Protein AF-A0A954XB49-F1 (afdb_monomer_lite)

Sequence (110 aa):
LSGYIDTLGINKSDDRKDDGYLLRRAVLLRSLLERNDLVGINKACLLDEGLVRLLLTLSSLKHGARSLEQLLKMCVASEGQLRLPAIAQLEIHLNRKEAELLCSNVGRLL

Radius of gyration: 14.39 Å; chains: 1; bounding box: 38×37×36 Å

pLDDT: mean 83.96, std 13.92, range [39.12, 95.81]

Foldseek 3Di:
DPDPPPDDFLAQDPPPPRPCSLVVQVVLVLVLCVVLVQADPVRDGVEDPVLVVLLSPANDWPVTSVLSNVQCVQQADSRRDGDHDDLVVNVVTHPSVSSVVSVVVVVVVD

Structure (mmCIF, N/CA/C/O backbone):
data_AF-A0A954XB49-F1
#
_entry.id   AF-A0A954XB49-F1
#
loop_
_atom_site.group_PDB
_atom_site.id
_atom_site.type_symbol
_atom_site.label_atom_id
_atom_site.label_alt_id
_atom_site.label_comp_id
_atom_site.label_asym_id
_atom_site.label_entity_id
_atom_site.label_seq_id
_atom_site.pdbx_PDB_ins_code
_atom_site.Cartn_x
_atom_site.Cartn_y
_atom_site.Cartn_z
_atom_site.occupancy
_atom_site.B_iso_or_equiv
_atom_site.auth_seq_id
_atom_site.auth_comp_id
_atom_site.auth_asym_id
_atom_site.auth_atom_id
_atom_site.pdbx_PDB_model_num
ATOM 1 N N . LEU A 1 1 ? 23.128 -20.558 4.730 1.00 39.12 1 LEU A N 1
ATOM 2 C CA . LEU A 1 1 ? 22.854 -20.483 3.280 1.00 39.12 1 LEU A CA 1
ATOM 3 C C . LEU A 1 1 ? 22.736 -19.003 2.911 1.00 39.12 1 LEU A C 1
ATOM 5 O O . LEU A 1 1 ? 21.725 -18.396 3.235 1.00 39.12 1 LEU A O 1
ATOM 9 N N . SER A 1 2 ? 23.777 -18.381 2.352 1.00 43.25 2 SER A N 1
ATOM 10 C CA . SER A 1 2 ? 23.681 -17.011 1.826 1.00 43.25 2 SER A CA 1
ATOM 11 C C . SER A 1 2 ? 22.999 -17.074 0.459 1.00 43.25 2 SER A C 1
ATOM 13 O O . SER A 1 2 ? 23.656 -17.115 -0.579 1.00 43.25 2 SER A O 1
ATOM 15 N N . GLY A 1 3 ? 21.674 -17.201 0.463 1.00 44.00 3 GLY A N 1
ATOM 16 C CA . GLY A 1 3 ? 20.889 -17.132 -0.761 1.00 44.00 3 GLY A CA 1
ATOM 17 C C . GLY A 1 3 ? 20.898 -15.695 -1.261 1.00 44.00 3 GLY A C 1
ATOM 18 O O . GLY A 1 3 ? 20.209 -14.850 -0.696 1.00 44.00 3 GLY A O 1
ATOM 19 N N . TYR A 1 4 ? 21.689 -15.410 -2.292 1.00 41.62 4 TYR A N 1
ATOM 20 C CA . TYR A 1 4 ? 21.505 -14.209 -3.095 1.00 41.62 4 TYR A CA 1
ATOM 21 C C . TYR A 1 4 ? 20.199 -14.399 -3.868 1.00 41.62 4 TYR A C 1
ATOM 23 O O . TYR A 1 4 ? 20.165 -15.027 -4.923 1.00 41.62 4 TYR A O 1
ATOM 31 N N . ILE A 1 5 ? 19.094 -13.971 -3.263 1.00 47.66 5 ILE A N 1
ATOM 32 C CA . ILE A 1 5 ? 17.803 -13.929 -3.930 1.00 47.66 5 ILE A CA 1
ATOM 33 C C . ILE A 1 5 ? 17.767 -12.598 -4.679 1.00 47.66 5 ILE A C 1
ATOM 35 O O . ILE A 1 5 ? 17.609 -11.544 -4.065 1.00 47.66 5 ILE A O 1
ATOM 39 N N . ASP A 1 6 ? 17.916 -12.656 -6.000 1.00 49.50 6 ASP A N 1
ATOM 40 C CA . ASP A 1 6 ? 17.628 -11.538 -6.902 1.00 49.50 6 ASP A CA 1
ATOM 41 C C . ASP A 1 6 ? 16.102 -11.358 -6.996 1.00 49.50 6 ASP A C 1
ATOM 43 O O . ASP A 1 6 ? 15.444 -11.719 -7.972 1.00 49.50 6 ASP A O 1
ATOM 47 N N . THR A 1 7 ? 15.483 -10.923 -5.894 1.00 60.09 7 THR A N 1
ATOM 48 C CA . THR A 1 7 ? 14.061 -10.578 -5.901 1.00 60.09 7 THR A CA 1
ATOM 49 C C . THR A 1 7 ? 13.906 -9.212 -6.536 1.00 60.09 7 THR A C 1
ATOM 51 O O . THR A 1 7 ? 14.250 -8.200 -5.919 1.00 60.09 7 THR A O 1
ATOM 54 N N . LEU A 1 8 ? 13.304 -9.185 -7.726 1.00 77.81 8 LEU A N 1
ATOM 55 C CA . LEU A 1 8 ? 12.748 -7.965 -8.302 1.00 77.81 8 LEU A CA 1
ATOM 56 C C . LEU A 1 8 ? 11.937 -7.213 -7.242 1.00 77.81 8 LEU A C 1
ATOM 58 O O . LEU A 1 8 ? 11.085 -7.785 -6.553 1.00 77.81 8 LEU A O 1
ATOM 62 N N . GLY A 1 9 ? 12.206 -5.915 -7.126 1.00 86.00 9 GLY A N 1
ATOM 63 C CA . GLY A 1 9 ? 11.511 -5.049 -6.189 1.00 86.00 9 GLY A CA 1
ATOM 64 C C . GLY A 1 9 ? 10.011 -4.944 -6.478 1.00 86.00 9 GLY A C 1
ATOM 65 O O . GLY A 1 9 ? 9.481 -5.416 -7.487 1.00 86.00 9 GLY A O 1
ATOM 66 N N . ILE A 1 10 ? 9.307 -4.274 -5.569 1.00 91.06 10 ILE A N 1
ATOM 67 C CA . ILE A 1 10 ? 7.867 -4.038 -5.719 1.00 91.06 10 ILE A CA 1
ATOM 68 C C . ILE A 1 10 ? 7.542 -2.869 -6.652 1.00 91.06 10 ILE A C 1
ATOM 70 O O . ILE A 1 10 ? 6.381 -2.654 -6.978 1.00 91.06 10 ILE A O 1
ATOM 74 N N . ASN A 1 11 ? 8.533 -2.074 -7.047 1.00 92.00 11 ASN A N 1
ATOM 75 C CA . ASN A 1 11 ? 8.341 -1.093 -8.107 1.00 92.00 11 ASN A CA 1
ATOM 76 C C . ASN A 1 11 ? 8.373 -1.802 -9.456 1.00 92.00 11 ASN A C 1
ATOM 78 O 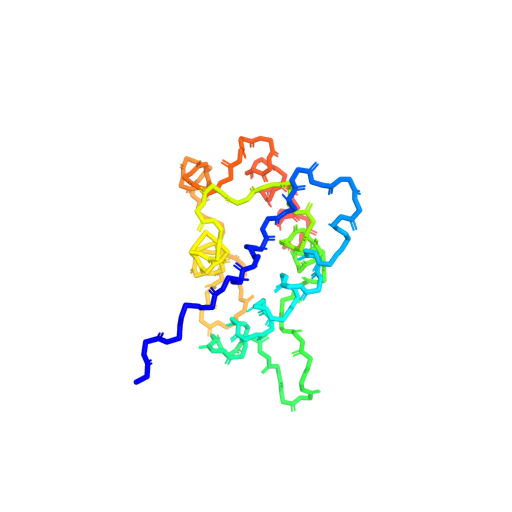O . ASN A 1 11 ? 9.008 -2.849 -9.592 1.00 92.00 11 ASN A O 1
ATOM 82 N N . LYS A 1 12 ? 7.678 -1.216 -10.431 1.00 91.12 12 LYS A N 1
ATOM 83 C CA . LYS A 1 12 ? 7.809 -1.638 -11.817 1.00 91.12 12 LYS A CA 1
ATOM 84 C C . LYS A 1 12 ? 9.268 -1.451 -12.234 1.00 91.12 12 LYS A C 1
ATOM 86 O O . LYS A 1 12 ? 9.838 -0.393 -11.961 1.00 91.12 12 LYS A O 1
ATOM 91 N N . SER A 1 13 ? 9.877 -2.479 -12.810 1.00 88.38 13 SER A N 1
ATOM 92 C CA . SER A 1 13 ? 11.201 -2.353 -13.409 1.00 88.38 13 SER A CA 1
ATOM 93 C C . SER A 1 13 ? 11.125 -1.518 -14.691 1.00 88.38 13 SER A C 1
ATOM 95 O O . SER A 1 13 ? 10.052 -1.314 -15.261 1.00 88.38 13 SER A O 1
ATOM 97 N N . ASP A 1 14 ? 12.270 -1.044 -15.177 1.00 84.12 14 ASP A N 1
ATOM 98 C CA . ASP A 1 14 ? 12.331 -0.293 -16.438 1.00 84.12 14 ASP A CA 1
ATOM 99 C C . ASP A 1 14 ? 11.981 -1.159 -17.668 1.00 84.12 14 ASP A C 1
ATOM 101 O O . ASP A 1 14 ? 11.786 -0.641 -18.772 1.00 84.12 14 ASP A O 1
ATOM 105 N N . ASP A 1 15 ? 11.845 -2.480 -17.489 1.00 82.06 15 ASP A N 1
ATOM 106 C CA . ASP A 1 15 ? 11.293 -3.365 -18.505 1.00 82.06 15 ASP A CA 1
ATOM 107 C C . ASP A 1 15 ? 9.793 -3.087 -18.681 1.00 82.06 15 ASP A C 1
ATOM 109 O O . ASP A 1 15 ? 8.964 -3.281 -17.786 1.00 82.06 15 ASP A O 1
ATOM 113 N N . ARG A 1 16 ? 9.416 -2.672 -19.895 1.00 71.38 16 ARG A N 1
ATOM 114 C CA . ARG A 1 16 ? 8.026 -2.366 -20.254 1.00 71.38 16 ARG A CA 1
ATOM 115 C C . ARG A 1 16 ? 7.072 -3.542 -20.016 1.00 71.38 16 ARG A C 1
ATOM 117 O O . ARG A 1 16 ? 5.877 -3.287 -19.872 1.00 71.38 16 ARG A O 1
ATOM 124 N N . LYS A 1 17 ? 7.580 -4.779 -19.951 1.00 84.00 17 LYS A N 1
ATOM 125 C CA . LYS A 1 17 ? 6.809 -6.015 -19.736 1.00 84.00 17 LYS A CA 1
ATOM 126 C C . LYS A 1 17 ? 6.666 -6.437 -18.272 1.00 84.00 17 LYS A C 1
ATOM 128 O O . LYS A 1 17 ? 6.073 -7.482 -18.008 1.00 84.00 17 LYS A O 1
ATOM 133 N N . ASP A 1 18 ? 7.183 -5.671 -17.314 1.00 87.00 18 ASP A N 1
ATOM 134 C CA . ASP A 1 18 ? 7.043 -6.014 -15.900 1.00 87.00 18 ASP A CA 1
ATOM 135 C C . ASP A 1 18 ? 5.650 -5.664 -15.368 1.00 87.00 18 ASP A C 1
ATOM 137 O O . ASP A 1 18 ? 5.482 -4.734 -14.589 1.00 87.00 18 ASP A O 1
ATOM 141 N N . ASP A 1 19 ? 4.632 -6.410 -15.786 1.00 84.31 19 ASP A N 1
ATOM 142 C CA . ASP A 1 19 ? 3.288 -6.338 -15.195 1.00 84.31 19 ASP A CA 1
ATOM 143 C C . ASP A 1 19 ? 3.219 -7.116 -13.867 1.00 84.31 19 ASP A C 1
ATOM 145 O O . ASP A 1 19 ? 2.339 -6.894 -13.031 1.00 84.31 19 ASP A O 1
ATOM 149 N N . GLY A 1 20 ? 4.214 -7.977 -13.613 1.00 89.69 20 GLY A N 1
ATOM 150 C CA . GLY A 1 20 ? 4.342 -8.767 -12.390 1.00 89.69 20 GLY A CA 1
ATOM 151 C C . GLY A 1 20 ? 4.530 -7.935 -11.118 1.00 89.69 20 GLY A C 1
ATOM 152 O O . GLY A 1 20 ? 4.287 -8.446 -10.023 1.00 89.69 20 GLY A O 1
ATOM 153 N N . TYR A 1 21 ? 4.911 -6.656 -11.222 1.00 91.31 21 TYR A N 1
ATOM 154 C CA . TYR A 1 21 ? 5.059 -5.774 -10.058 1.00 91.31 21 TYR A CA 1
ATOM 155 C C . TYR A 1 21 ? 3.756 -5.609 -9.264 1.00 91.31 21 TYR A C 1
ATOM 157 O O . TYR A 1 21 ? 3.808 -5.534 -8.036 1.00 91.31 21 TYR A O 1
ATOM 165 N N . LEU A 1 22 ? 2.591 -5.625 -9.929 1.00 92.50 22 LEU A N 1
ATOM 166 C CA . LEU A 1 22 ? 1.288 -5.562 -9.259 1.00 92.50 22 LEU A CA 1
ATOM 167 C C . LEU A 1 22 ? 1.062 -6.788 -8.378 1.00 92.50 22 LEU A C 1
ATOM 169 O O . LEU A 1 22 ? 0.630 -6.649 -7.235 1.00 92.50 22 LEU A O 1
ATOM 173 N N . LEU A 1 23 ? 1.414 -7.979 -8.871 1.00 92.06 23 LEU A N 1
ATOM 174 C CA . LEU A 1 23 ? 1.321 -9.210 -8.091 1.00 92.06 23 LEU A CA 1
ATOM 175 C C . LEU A 1 23 ? 2.309 -9.193 -6.919 1.00 92.06 23 LEU A C 1
ATOM 177 O O . LEU A 1 23 ? 1.921 -9.504 -5.795 1.00 92.06 23 LEU A O 1
ATOM 181 N N . ARG A 1 24 ? 3.561 -8.762 -7.142 1.00 93.19 24 ARG A N 1
ATOM 182 C CA . ARG A 1 24 ? 4.564 -8.619 -6.067 1.00 93.19 24 ARG A CA 1
ATOM 183 C C . ARG A 1 24 ? 4.089 -7.648 -4.981 1.00 93.19 24 ARG A C 1
ATOM 185 O O . ARG A 1 24 ? 4.222 -7.941 -3.793 1.00 93.19 24 ARG A O 1
ATOM 192 N N . ARG A 1 25 ? 3.472 -6.528 -5.373 1.00 94.44 25 ARG A N 1
ATOM 193 C CA . ARG A 1 25 ? 2.837 -5.582 -4.444 1.00 94.44 25 ARG A CA 1
ATOM 194 C C . ARG A 1 25 ? 1.651 -6.189 -3.718 1.00 94.44 25 ARG A C 1
ATOM 196 O O . ARG A 1 25 ? 1.563 -6.002 -2.513 1.00 94.44 25 ARG A O 1
ATOM 203 N N . ALA A 1 26 ? 0.775 -6.914 -4.406 1.00 94.62 26 ALA A N 1
ATOM 204 C CA . ALA A 1 26 ? -0.395 -7.539 -3.797 1.00 94.62 26 ALA A CA 1
ATOM 205 C C . ALA A 1 26 ? -0.005 -8.588 -2.751 1.00 94.62 26 ALA A C 1
ATOM 207 O O . ALA A 1 26 ? -0.562 -8.591 -1.657 1.00 94.62 26 ALA A O 1
ATOM 208 N N . VAL A 1 27 ? 0.998 -9.423 -3.043 1.00 94.31 27 VAL A N 1
ATOM 209 C CA . VAL A 1 27 ? 1.529 -10.406 -2.088 1.00 94.31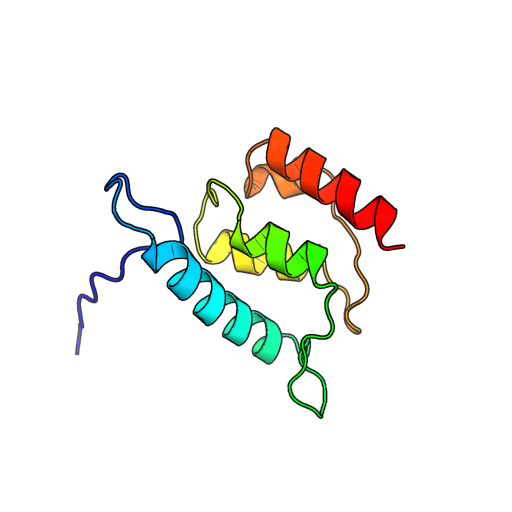 27 VAL A CA 1
ATOM 210 C C . VAL A 1 27 ? 2.110 -9.708 -0.858 1.00 94.31 27 VAL A C 1
ATOM 212 O O . VAL A 1 27 ? 1.755 -10.057 0.268 1.00 94.31 27 VAL A O 1
ATOM 215 N N . LEU A 1 28 ? 2.947 -8.682 -1.054 1.00 94.31 28 LEU A N 1
ATOM 216 C CA . LEU A 1 28 ? 3.520 -7.926 0.061 1.00 94.31 28 LEU A CA 1
ATOM 217 C C . LEU A 1 28 ? 2.444 -7.196 0.875 1.00 94.31 28 LEU A C 1
ATOM 219 O O . LEU A 1 28 ? 2.471 -7.242 2.103 1.00 94.31 28 LEU A O 1
ATOM 223 N N . LEU A 1 29 ? 1.505 -6.526 0.205 1.00 94.00 29 LEU A N 1
ATOM 224 C CA . LEU A 1 29 ? 0.414 -5.800 0.845 1.00 94.00 29 LEU A CA 1
ATOM 225 C C . LEU A 1 29 ? -0.463 -6.757 1.651 1.00 94.00 29 LEU A C 1
ATOM 227 O O . LEU A 1 29 ? -0.797 -6.446 2.785 1.00 94.00 29 LEU A O 1
ATOM 231 N N . ARG A 1 30 ? -0.760 -7.951 1.131 1.00 93.88 30 ARG A N 1
ATOM 232 C CA . ARG A 1 30 ? -1.505 -8.977 1.868 1.00 93.88 30 ARG A CA 1
ATOM 233 C C . ARG A 1 30 ? -0.784 -9.395 3.149 1.00 93.88 30 ARG A C 1
ATOM 235 O O . ARG A 1 30 ? -1.401 -9.355 4.208 1.00 93.88 30 ARG A O 1
ATOM 242 N N . SER A 1 31 ? 0.515 -9.700 3.087 1.00 93.19 31 SER A N 1
ATOM 243 C CA . SER A 1 31 ? 1.296 -9.975 4.304 1.00 93.19 31 SER A CA 1
ATOM 244 C C . SER A 1 31 ? 1.320 -8.784 5.261 1.00 93.19 31 SER A C 1
ATOM 246 O O . SER A 1 31 ? 1.269 -8.968 6.471 1.00 93.19 31 SER A O 1
ATOM 248 N N . LEU A 1 32 ? 1.396 -7.555 4.750 1.00 92.50 32 LEU A N 1
ATOM 249 C CA . LEU A 1 32 ? 1.340 -6.358 5.583 1.00 92.50 32 LEU A CA 1
ATOM 250 C C . LEU A 1 32 ? -0.006 -6.225 6.298 1.00 92.50 32 LEU A C 1
ATOM 252 O O . LEU A 1 32 ? -0.013 -5.982 7.499 1.00 92.50 32 LEU A O 1
ATOM 256 N N . LEU A 1 33 ? -1.119 -6.419 5.596 1.00 91.38 33 LEU A N 1
ATOM 257 C CA . LEU A 1 33 ? -2.462 -6.362 6.171 1.00 91.38 33 LEU A CA 1
ATOM 258 C C . LEU A 1 33 ? -2.650 -7.432 7.252 1.00 91.38 33 LEU A C 1
ATOM 260 O O . LEU A 1 33 ? -3.127 -7.117 8.336 1.00 91.38 33 LEU A O 1
ATOM 264 N N . GLU A 1 34 ? -2.209 -8.668 6.994 1.00 91.00 34 GLU A N 1
ATOM 265 C CA . GLU A 1 34 ? -2.271 -9.768 7.968 1.00 91.00 34 GLU A CA 1
ATOM 266 C C . GLU A 1 34 ? -1.447 -9.470 9.233 1.00 91.00 34 GLU A C 1
ATOM 268 O O . GLU A 1 34 ? -1.902 -9.747 10.334 1.00 91.00 34 GLU A O 1
ATOM 273 N N . ARG A 1 35 ? -0.258 -8.864 9.098 1.00 89.44 35 ARG A N 1
ATOM 274 C CA . ARG A 1 35 ? 0.614 -8.510 10.239 1.00 89.44 35 ARG A CA 1
ATOM 275 C C . ARG A 1 35 ? 0.126 -7.316 11.065 1.00 89.44 35 ARG A C 1
ATOM 277 O O . ARG A 1 35 ? 0.675 -7.087 12.135 1.00 89.44 35 ARG A O 1
ATOM 284 N N . ASN A 1 36 ? -0.804 -6.520 10.540 1.00 86.38 36 ASN A N 1
ATOM 285 C CA . ASN A 1 36 ? -1.355 -5.341 11.218 1.00 86.38 36 ASN A CA 1
ATOM 286 C C . ASN A 1 36 ? -2.825 -5.553 11.624 1.00 86.38 36 ASN A C 1
ATOM 288 O O . ASN A 1 36 ? -3.521 -4.575 11.871 1.00 86.38 36 ASN A O 1
ATOM 292 N N . ASP A 1 37 ? -3.309 -6.801 11.636 1.00 87.69 37 ASP A N 1
ATOM 293 C CA . ASP A 1 37 ? -4.694 -7.153 11.981 1.00 87.69 37 ASP A CA 1
ATOM 294 C C . ASP A 1 37 ? -5.756 -6.434 11.118 1.00 87.69 37 ASP A C 1
ATOM 296 O O . ASP A 1 37 ? -6.897 -6.230 11.523 1.00 87.69 37 ASP A O 1
ATOM 300 N N . LEU A 1 38 ? 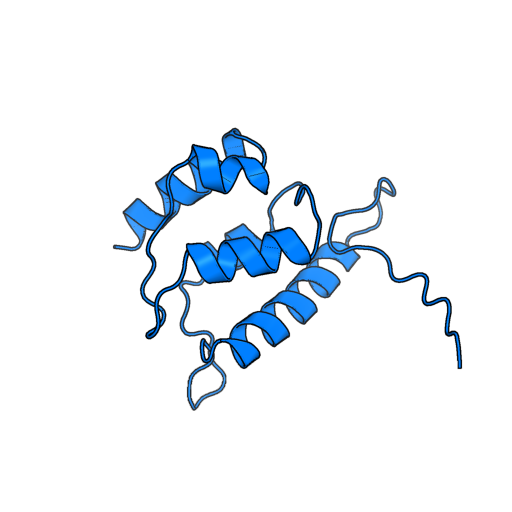-5.401 -6.089 9.873 1.00 87.62 38 LEU A N 1
ATOM 301 C CA . LEU A 1 38 ? -6.276 -5.421 8.895 1.00 87.62 38 LEU A CA 1
ATOM 302 C C . LEU A 1 38 ? -7.025 -6.413 7.997 1.00 87.62 38 LEU A C 1
ATOM 304 O O . LEU A 1 38 ? -7.478 -6.070 6.901 1.00 87.62 38 LEU A O 1
ATOM 308 N N . VAL A 1 39 ? -7.137 -7.659 8.452 1.00 88.69 39 VAL A N 1
ATOM 309 C CA . VAL A 1 39 ? -7.855 -8.741 7.784 1.00 88.69 39 VAL A CA 1
ATOM 310 C C . VAL A 1 39 ? -8.900 -9.285 8.749 1.00 88.69 39 VAL A C 1
ATOM 312 O O . VAL A 1 39 ? -8.565 -9.795 9.815 1.00 88.69 39 VAL A O 1
ATOM 315 N N . GLY A 1 40 ? -10.170 -9.184 8.366 1.00 84.00 40 GLY A N 1
ATOM 316 C CA . GLY A 1 40 ? -11.299 -9.637 9.168 1.00 84.00 40 GLY A CA 1
ATOM 317 C C . GLY A 1 40 ? -11.379 -11.159 9.301 1.00 84.00 40 GLY A C 1
ATOM 318 O O . GLY A 1 40 ? -10.685 -11.923 8.624 1.00 84.00 40 GLY A O 1
ATOM 319 N N . ILE A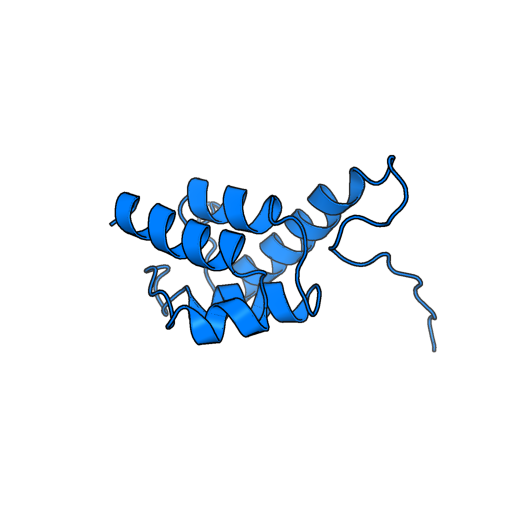 1 41 ? -12.303 -11.615 10.151 1.00 84.44 41 ILE A N 1
ATOM 320 C CA . ILE A 1 41 ? -12.532 -13.040 10.459 1.00 84.44 41 ILE A CA 1
ATOM 321 C C . ILE A 1 41 ? -12.832 -13.859 9.188 1.00 84.44 41 ILE A C 1
ATOM 323 O O . ILE A 1 41 ? -12.397 -15.001 9.058 1.00 84.44 41 ILE A O 1
ATOM 327 N N . ASN A 1 42 ? -13.510 -13.256 8.209 1.00 88.88 42 ASN A N 1
ATOM 328 C CA . ASN A 1 42 ? -13.832 -13.852 6.908 1.00 88.88 42 ASN A CA 1
ATOM 329 C C . ASN A 1 42 ? -12.692 -13.764 5.871 1.00 88.88 42 ASN A C 1
ATOM 331 O O . ASN A 1 42 ? -12.928 -14.024 4.694 1.00 88.88 42 ASN A O 1
ATOM 335 N N . LYS A 1 43 ? -11.475 -13.376 6.278 1.00 85.62 43 LYS A N 1
ATOM 336 C CA . LYS A 1 43 ? -10.324 -13.099 5.400 1.00 85.62 43 LYS A CA 1
ATOM 337 C C . LYS A 1 43 ? -10.500 -11.904 4.451 1.00 85.62 43 LYS A C 1
ATOM 339 O O . LYS A 1 43 ? -9.677 -11.734 3.551 1.00 85.62 43 LYS A O 1
ATOM 344 N N . ALA A 1 44 ? -11.513 -11.059 4.655 1.00 85.75 44 ALA A N 1
ATOM 345 C CA . ALA A 1 44 ? -11.668 -9.817 3.903 1.00 85.75 44 ALA A CA 1
ATOM 346 C C . ALA A 1 44 ? -10.738 -8.717 4.439 1.00 85.75 44 ALA A C 1
ATOM 348 O O . ALA A 1 44 ? -10.460 -8.652 5.635 1.00 85.75 44 ALA A O 1
ATOM 349 N N . CYS A 1 45 ? -10.271 -7.843 3.549 1.00 86.06 45 CYS A N 1
ATOM 350 C CA . CYS A 1 45 ? -9.529 -6.641 3.924 1.00 86.06 45 CYS A CA 1
ATOM 351 C C . CYS A 1 45 ? -10.454 -5.679 4.684 1.00 86.06 45 CYS A C 1
ATOM 353 O O . CYS A 1 45 ? -11.575 -5.442 4.243 1.00 86.06 45 CYS A O 1
ATOM 355 N N . LEU A 1 46 ? -9.983 -5.129 5.806 1.00 85.25 46 LEU A N 1
ATOM 356 C CA . LEU A 1 46 ? -10.720 -4.128 6.590 1.00 85.25 46 LEU A CA 1
ATOM 357 C C . LEU A 1 46 ? -10.530 -2.698 6.063 1.00 85.25 46 LEU A C 1
ATOM 359 O O . LEU A 1 46 ? -11.215 -1.784 6.509 1.00 85.25 46 LEU A O 1
ATOM 363 N N . LEU A 1 47 ? -9.598 -2.498 5.127 1.00 84.69 47 LEU A N 1
ATOM 364 C CA . LEU A 1 47 ? -9.412 -1.216 4.453 1.00 84.69 47 LEU A CA 1
ATOM 365 C C . LEU A 1 47 ? -10.365 -1.062 3.278 1.00 84.69 47 LEU A C 1
ATOM 367 O O . LEU A 1 47 ? -10.672 -2.033 2.585 1.00 84.69 47 LEU A O 1
ATOM 371 N N . ASP A 1 48 ? -10.707 0.192 3.000 1.00 84.19 48 ASP A N 1
ATOM 372 C CA . ASP A 1 48 ? -11.419 0.579 1.792 1.00 84.19 48 ASP A CA 1
ATOM 373 C C . ASP A 1 48 ? -10.710 0.096 0.510 1.00 84.19 48 ASP A C 1
ATOM 375 O O . ASP A 1 48 ? -9.484 0.189 0.362 1.00 84.19 48 ASP A O 1
ATOM 379 N N . GLU A 1 49 ? -11.503 -0.393 -0.444 1.00 85.00 49 GLU A N 1
ATOM 380 C CA . GLU A 1 49 ? -11.015 -0.926 -1.716 1.00 85.00 49 GLU A CA 1
ATOM 381 C C . GLU A 1 49 ? -10.281 0.138 -2.544 1.00 85.00 49 GLU A C 1
ATOM 383 O O . GLU A 1 49 ? -9.255 -0.153 -3.163 1.00 85.00 49 GLU A O 1
ATOM 388 N N . GLY A 1 50 ? -10.756 1.385 -2.526 1.00 85.44 50 GLY A N 1
ATOM 389 C CA . GLY A 1 50 ? -10.121 2.517 -3.191 1.00 85.44 50 GLY A CA 1
ATOM 390 C C . GLY A 1 50 ? -8.720 2.789 -2.651 1.00 85.44 50 GLY A C 1
ATOM 391 O O . GLY A 1 50 ? -7.792 2.999 -3.439 1.00 85.44 50 GLY A O 1
ATOM 392 N N . LEU A 1 51 ? -8.526 2.700 -1.332 1.00 85.88 51 LEU A N 1
ATOM 393 C CA . LEU A 1 51 ? -7.197 2.813 -0.731 1.00 85.88 51 LEU A CA 1
ATOM 394 C C . LEU A 1 51 ? -6.289 1.642 -1.123 1.00 85.88 51 LEU A C 1
ATOM 396 O O . LEU A 1 51 ? -5.142 1.864 -1.514 1.00 85.88 51 LEU A O 1
ATOM 400 N N . VAL A 1 52 ? -6.785 0.403 -1.055 1.00 89.88 52 VAL A N 1
ATOM 401 C CA . VAL A 1 52 ? -6.015 -0.784 -1.468 1.00 89.88 52 VAL A CA 1
ATOM 402 C C . VAL A 1 52 ? -5.588 -0.654 -2.929 1.00 89.88 52 VAL A C 1
ATOM 404 O O . VAL A 1 52 ? -4.411 -0.822 -3.259 1.00 89.88 52 VAL A O 1
ATOM 407 N N . ARG A 1 53 ? -6.522 -0.280 -3.807 1.00 90.81 53 ARG A N 1
ATOM 408 C CA . ARG A 1 53 ? -6.262 -0.043 -5.228 1.00 90.81 53 ARG A CA 1
ATOM 409 C C . ARG A 1 53 ? -5.223 1.052 -5.430 1.00 90.81 53 ARG A C 1
ATOM 411 O O . ARG A 1 53 ? -4.334 0.894 -6.269 1.00 90.81 53 ARG A O 1
ATOM 418 N N . LEU A 1 54 ? -5.301 2.142 -4.670 1.00 90.19 54 LEU A N 1
ATOM 419 C CA . LEU A 1 54 ? -4.336 3.233 -4.747 1.00 90.19 54 LEU A CA 1
ATOM 420 C C . LEU A 1 54 ? -2.933 2.749 -4.361 1.00 90.19 54 LEU A C 1
ATOM 422 O O . LEU A 1 54 ? -2.011 2.917 -5.153 1.00 90.19 54 LEU A O 1
ATOM 426 N N . LEU A 1 55 ? -2.781 2.053 -3.228 1.00 91.25 55 LEU A N 1
ATOM 427 C CA . LEU A 1 55 ? -1.495 1.503 -2.773 1.00 91.25 55 LEU A CA 1
ATOM 428 C C . LEU A 1 55 ? -0.868 0.529 -3.785 1.00 91.25 55 LEU A C 1
ATOM 430 O O . LEU A 1 55 ? 0.350 0.522 -3.972 1.00 91.25 55 LEU A O 1
ATOM 434 N N . LEU A 1 56 ? -1.688 -0.268 -4.475 1.00 93.00 56 LEU A N 1
ATOM 435 C CA . LEU A 1 56 ? -1.226 -1.165 -5.538 1.00 93.00 56 LEU A CA 1
ATOM 436 C C . LEU A 1 56 ? -0.759 -0.411 -6.788 1.00 93.00 56 LEU A C 1
ATOM 438 O O . LEU A 1 56 ? 0.192 -0.850 -7.438 1.00 93.00 56 LEU A O 1
ATOM 442 N N . THR A 1 57 ? -1.385 0.721 -7.115 1.00 92.19 57 THR A N 1
ATOM 443 C CA . THR A 1 57 ? -1.220 1.416 -8.406 1.00 92.19 57 THR A CA 1
ATOM 444 C C . THR A 1 57 ? -0.290 2.628 -8.378 1.00 92.19 57 THR A C 1
ATOM 446 O O . THR A 1 57 ? -0.044 3.209 -9.433 1.00 92.19 57 THR A O 1
ATOM 449 N N . LEU A 1 58 ? 0.297 2.970 -7.225 1.00 92.81 58 LEU A N 1
ATOM 450 C CA . LEU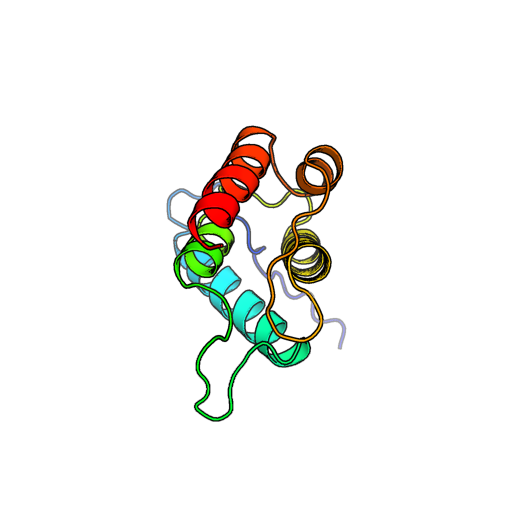 A 1 58 ? 1.344 3.998 -7.120 1.00 92.81 58 LEU A CA 1
ATOM 451 C C . LEU A 1 58 ? 2.447 3.797 -8.178 1.00 92.81 58 LEU A C 1
ATOM 453 O O . LEU A 1 58 ? 2.985 2.706 -8.337 1.00 92.81 58 LEU A O 1
ATOM 457 N N . SER A 1 59 ? 2.836 4.838 -8.894 1.00 91.12 59 SER A N 1
ATOM 458 C CA . SER A 1 59 ? 3.889 4.790 -9.912 1.00 91.12 59 SER A CA 1
ATOM 459 C C . SER A 1 59 ? 5.216 4.285 -9.342 1.00 91.12 59 SER A C 1
ATOM 461 O O . SER A 1 59 ? 5.806 3.357 -9.892 1.00 91.12 59 SER A O 1
ATOM 463 N N . SER A 1 60 ? 5.661 4.808 -8.195 1.00 89.56 60 SER A N 1
ATOM 464 C CA . SER A 1 60 ? 6.866 4.322 -7.525 1.00 89.56 60 SER A CA 1
ATOM 465 C C . SER A 1 60 ? 6.840 4.600 -6.026 1.00 89.56 60 SER A C 1
ATOM 467 O O . SER A 1 60 ? 6.365 5.637 -5.573 1.00 89.56 60 SER A O 1
ATOM 469 N N . LEU A 1 61 ? 7.439 3.692 -5.266 1.00 93.62 61 LEU A N 1
ATOM 470 C CA . LEU A 1 61 ? 7.709 3.849 -3.845 1.00 93.62 61 LEU A CA 1
ATOM 471 C C . LEU A 1 61 ? 9.197 4.158 -3.659 1.00 93.62 61 LEU A C 1
ATOM 473 O O . LEU A 1 61 ? 10.033 3.318 -4.006 1.00 93.62 61 LEU A O 1
ATOM 477 N N . LYS A 1 62 ? 9.536 5.320 -3.083 1.00 94.62 62 LYS A N 1
ATOM 478 C CA . LYS A 1 62 ? 10.923 5.827 -2.966 1.00 94.62 62 LYS A CA 1
ATOM 479 C C . LYS A 1 62 ? 11.886 4.844 -2.299 1.00 94.62 62 LYS A C 1
ATOM 481 O O . LYS A 1 62 ? 13.063 4.794 -2.639 1.00 94.62 62 LYS A O 1
ATOM 486 N N . HIS A 1 63 ? 11.375 4.031 -1.376 1.00 93.50 63 HIS A N 1
ATOM 487 C CA . HIS A 1 63 ? 12.138 2.985 -0.688 1.00 93.50 63 HIS A CA 1
ATOM 488 C C . HIS A 1 63 ? 11.492 1.598 -0.825 1.00 93.50 63 HIS A C 1
ATOM 490 O O . HIS A 1 63 ? 11.582 0.777 0.089 1.00 93.50 63 HIS A O 1
ATOM 496 N N . GLY A 1 64 ? 10.772 1.354 -1.927 1.00 92.62 64 GLY A N 1
ATOM 497 C CA . GLY A 1 64 ? 10.133 0.069 -2.214 1.00 92.62 64 GLY A CA 1
ATOM 498 C C . GLY A 1 64 ? 9.261 -0.433 -1.058 1.00 92.62 64 GLY A C 1
ATOM 499 O O . GLY A 1 64 ? 8.433 0.308 -0.524 1.00 92.62 64 GLY A O 1
ATOM 500 N N . ALA A 1 65 ? 9.471 -1.687 -0.647 1.00 92.44 65 ALA A N 1
ATOM 501 C CA . ALA A 1 65 ? 8.687 -2.361 0.392 1.00 92.44 65 ALA A CA 1
ATOM 502 C C . ALA A 1 65 ? 8.629 -1.594 1.721 1.00 92.44 65 ALA A C 1
ATOM 504 O O . ALA A 1 65 ? 7.571 -1.527 2.345 1.00 92.44 65 ALA A O 1
ATOM 505 N N . ARG A 1 66 ? 9.730 -0.938 2.115 1.0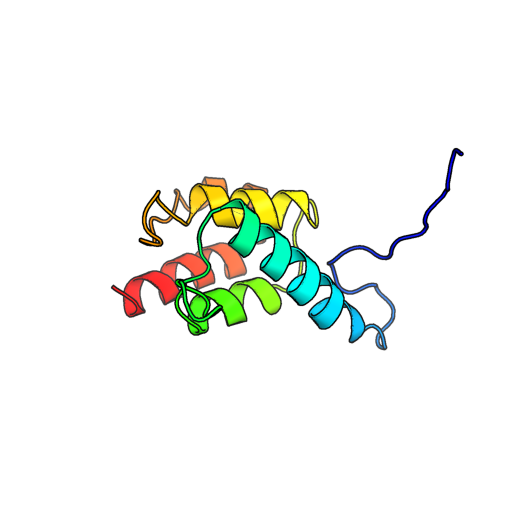0 91.31 66 ARG A N 1
ATOM 506 C CA . ARG A 1 66 ? 9.776 -0.127 3.341 1.00 91.31 66 ARG A CA 1
ATOM 507 C C . ARG A 1 66 ? 8.808 1.050 3.273 1.00 91.31 66 ARG A C 1
ATOM 509 O O . ARG A 1 66 ? 8.202 1.394 4.280 1.00 91.31 66 ARG A O 1
ATOM 516 N N . SER A 1 67 ? 8.666 1.666 2.101 1.00 94.88 67 SER A N 1
ATOM 517 C CA . SER A 1 67 ? 7.719 2.767 1.920 1.00 94.88 67 SER A CA 1
ATOM 518 C C . SER A 1 67 ? 6.277 2.289 1.997 1.00 94.88 67 SER A C 1
ATOM 520 O O . SER A 1 67 ? 5.485 2.929 2.674 1.00 94.88 67 SER A O 1
ATOM 522 N N . LEU A 1 68 ? 5.948 1.142 1.395 1.00 93.81 68 LEU A N 1
ATOM 523 C CA . LEU A 1 68 ? 4.602 0.574 1.509 1.00 93.81 68 LEU A CA 1
ATOM 524 C C . LEU A 1 68 ? 4.243 0.247 2.965 1.00 93.81 68 LEU A C 1
ATOM 526 O O . LEU A 1 68 ? 3.151 0.569 3.422 1.00 93.81 68 LEU A O 1
ATOM 530 N N . GLU A 1 69 ? 5.182 -0.346 3.706 1.00 92.81 69 GLU A N 1
ATOM 531 C CA . GLU A 1 69 ? 4.982 -0.663 5.120 1.00 92.81 69 GLU A CA 1
ATOM 532 C C . GLU A 1 69 ? 4.776 0.590 5.977 1.00 92.81 69 GLU A C 1
ATOM 534 O O . GLU A 1 69 ? 3.872 0.620 6.809 1.00 92.81 69 GLU A O 1
ATOM 539 N N . GLN A 1 70 ? 5.593 1.628 5.780 1.00 91.81 70 GLN A N 1
ATOM 540 C CA . GLN A 1 70 ? 5.455 2.873 6.537 1.00 91.81 70 GLN A CA 1
ATOM 541 C C . GLN A 1 70 ? 4.177 3.622 6.175 1.00 91.81 70 GLN A C 1
ATOM 543 O O . GLN A 1 70 ? 3.509 4.122 7.071 1.00 91.81 70 GLN A O 1
ATOM 548 N N . LEU A 1 71 ? 3.788 3.656 4.898 1.00 91.88 71 LEU A N 1
ATOM 549 C CA . LEU A 1 71 ? 2.513 4.245 4.491 1.00 91.88 71 LEU A CA 1
ATOM 550 C C . LEU A 1 71 ? 1.347 3.560 5.199 1.00 91.88 71 LEU A C 1
ATOM 552 O O . LEU A 1 71 ? 0.516 4.254 5.771 1.00 91.88 71 LEU A O 1
ATOM 556 N N . LEU A 1 72 ? 1.321 2.226 5.243 1.00 89.75 72 LEU A N 1
ATOM 557 C CA . LEU A 1 72 ? 0.273 1.497 5.953 1.00 89.75 72 LEU A CA 1
ATOM 558 C C . LEU A 1 72 ? 0.256 1.835 7.453 1.00 89.75 72 LEU A C 1
ATOM 560 O O . LEU A 1 72 ? -0.797 2.154 7.990 1.00 89.75 72 LEU A O 1
ATOM 564 N N . LYS A 1 73 ? 1.424 1.843 8.110 1.00 87.69 73 LYS A N 1
ATOM 565 C CA . LYS A 1 73 ? 1.547 2.175 9.542 1.00 87.69 73 LYS A CA 1
ATOM 566 C C . LYS A 1 73 ? 1.143 3.607 9.873 1.00 87.69 73 LYS A C 1
ATOM 568 O O . LYS A 1 73 ? 0.569 3.851 10.924 1.00 87.69 73 LYS A O 1
ATOM 573 N N . MET A 1 74 ? 1.490 4.560 9.012 1.00 87.75 74 MET A N 1
ATOM 574 C CA . MET A 1 74 ? 1.171 5.968 9.236 1.00 87.75 74 MET A CA 1
ATOM 575 C C . MET A 1 74 ? -0.282 6.285 8.901 1.00 87.75 74 MET A C 1
ATOM 577 O O . MET A 1 74 ? -0.839 7.184 9.517 1.00 87.75 74 MET A O 1
ATOM 581 N N . CYS A 1 75 ? -0.862 5.592 7.915 1.00 82.31 75 CYS A N 1
ATOM 582 C CA . CYS A 1 75 ? -2.197 5.892 7.403 1.00 82.31 75 CYS A CA 1
ATOM 583 C C . CYS A 1 75 ? -3.316 5.141 8.130 1.00 82.31 75 CYS A C 1
ATOM 585 O O . CYS A 1 75 ? -4.474 5.515 7.965 1.00 82.31 75 CYS A O 1
ATOM 587 N N . VAL A 1 76 ? -3.010 4.080 8.883 1.00 80.44 76 VAL A N 1
ATOM 588 C CA . VAL A 1 76 ? -4.013 3.194 9.486 1.00 80.44 76 VAL A CA 1
ATOM 589 C C . VAL A 1 76 ? -3.820 3.116 11.001 1.00 80.44 76 VAL A C 1
ATOM 591 O O . VAL A 1 76 ? -2.737 2.799 11.483 1.00 80.44 76 VAL A O 1
ATOM 594 N N . ALA A 1 77 ? -4.878 3.405 11.759 1.00 72.12 77 ALA A N 1
ATOM 595 C CA . ALA A 1 77 ? -4.921 3.260 13.213 1.00 72.12 77 ALA A CA 1
ATOM 596 C C . ALA A 1 77 ? -5.317 1.829 13.636 1.00 72.12 77 ALA A C 1
ATOM 598 O O . ALA A 1 77 ? -5.715 1.017 12.803 1.00 72.12 77 ALA A O 1
ATOM 599 N N . SER A 1 78 ? -5.266 1.543 14.943 1.00 62.12 78 SER A N 1
ATOM 600 C CA . SER A 1 78 ? -5.419 0.213 15.571 1.00 62.12 78 SER A CA 1
ATOM 601 C C . SER A 1 78 ? -6.740 -0.544 15.318 1.00 62.12 78 SER A C 1
ATOM 603 O O . SER A 1 78 ? -6.940 -1.609 15.884 1.00 62.12 78 SER A O 1
ATOM 605 N N . GLU A 1 79 ? -7.639 -0.027 14.481 1.00 63.12 79 GLU A N 1
ATOM 606 C CA . GLU A 1 79 ? -8.951 -0.617 14.165 1.00 63.12 79 GLU A CA 1
ATOM 607 C C . GLU A 1 79 ? -9.298 -0.494 12.667 1.00 63.12 79 GLU A C 1
ATOM 609 O O . GLU A 1 79 ? -10.463 -0.522 12.279 1.00 63.12 79 GLU A O 1
ATOM 614 N N . GLY A 1 80 ? -8.302 -0.272 11.801 1.00 65.31 80 GLY A N 1
ATOM 615 C CA . GLY A 1 80 ? -8.532 -0.053 10.366 1.00 65.31 80 GLY A CA 1
ATOM 616 C C . GLY A 1 80 ? -9.023 1.353 10.006 1.00 65.31 80 GLY A C 1
ATOM 617 O O . GLY A 1 80 ? -9.204 1.654 8.829 1.00 65.31 80 GLY A O 1
ATOM 618 N N . GLN A 1 81 ? -9.185 2.242 10.993 1.00 72.75 81 GLN A N 1
ATOM 619 C CA . GLN A 1 81 ? -9.519 3.646 10.748 1.00 72.75 81 GLN A CA 1
ATOM 620 C C . GLN A 1 81 ? -8.379 4.364 10.025 1.00 72.75 81 GLN A C 1
ATOM 622 O O . GLN A 1 81 ? -7.221 4.300 10.445 1.00 72.75 81 GLN A O 1
ATOM 627 N N . LEU A 1 82 ? -8.720 5.108 8.975 1.00 77.44 82 LEU A N 1
ATOM 628 C CA . LEU A 1 82 ? -7.750 5.885 8.217 1.00 77.44 82 LEU A CA 1
ATOM 629 C C . LEU A 1 82 ? -7.432 7.209 8.906 1.00 77.44 82 LEU A C 1
ATOM 631 O O . LEU A 1 82 ? -8.317 8.010 9.200 1.00 77.44 82 LEU A O 1
ATOM 635 N N . ARG A 1 83 ? -6.143 7.456 9.134 1.00 82.19 83 ARG A N 1
ATOM 636 C CA . ARG A 1 83 ? -5.603 8.724 9.628 1.00 82.19 83 ARG A CA 1
ATOM 637 C C . ARG A 1 83 ? -4.400 9.089 8.793 1.00 82.19 83 ARG A C 1
ATOM 639 O O . ARG A 1 83 ? -3.367 8.451 8.905 1.00 82.19 83 ARG A O 1
ATOM 646 N N . LEU A 1 84 ? -4.523 10.106 7.954 1.00 83.44 84 LEU A N 1
ATOM 647 C CA . LEU A 1 84 ? -3.404 10.500 7.113 1.00 83.44 84 LEU A CA 1
ATOM 648 C C . LEU A 1 84 ? -2.392 11.360 7.879 1.00 83.44 84 LEU A C 1
ATOM 650 O O . LEU A 1 84 ? -2.794 12.294 8.578 1.00 83.44 84 LEU A O 1
ATOM 654 N N . PRO A 1 85 ? -1.084 11.090 7.723 1.00 87.31 85 PRO A N 1
ATOM 655 C CA . PRO A 1 85 ? -0.046 11.987 8.207 1.00 87.31 85 PRO A CA 1
ATOM 656 C C . PRO A 1 85 ? 0.003 13.267 7.355 1.00 87.31 85 PRO A C 1
ATOM 658 O O . PRO A 1 85 ? -0.645 13.376 6.310 1.00 87.31 85 PRO A O 1
ATOM 661 N N . ALA A 1 86 ? 0.812 14.243 7.770 1.00 90.25 86 ALA A N 1
ATOM 662 C CA . ALA A 1 86 ? 1.023 15.449 6.973 1.00 90.25 86 ALA A CA 1
ATOM 663 C C . ALA A 1 86 ? 1.613 15.104 5.591 1.00 90.25 86 ALA A C 1
ATOM 665 O O . ALA A 1 86 ? 2.432 14.191 5.467 1.00 90.25 86 ALA A O 1
ATOM 666 N N . ILE A 1 87 ? 1.269 15.883 4.558 1.00 92.44 87 ILE A N 1
ATOM 667 C CA . ILE A 1 87 ? 1.744 15.655 3.179 1.00 92.44 87 ILE A CA 1
ATOM 668 C C . ILE A 1 87 ? 3.273 15.528 3.088 1.00 92.44 87 ILE A C 1
ATOM 670 O O . ILE A 1 87 ? 3.780 14.655 2.391 1.00 92.44 87 ILE A O 1
ATOM 674 N N . ALA A 1 88 ? 4.010 16.325 3.867 1.00 93.12 88 ALA A N 1
ATOM 675 C CA . ALA A 1 88 ? 5.469 16.275 3.922 1.00 93.12 88 ALA A CA 1
ATOM 676 C C . ALA A 1 88 ? 6.006 14.911 4.399 1.00 93.12 88 ALA A C 1
ATOM 678 O O . ALA A 1 88 ? 7.066 14.481 3.956 1.00 93.12 88 ALA A O 1
ATOM 679 N N . GLN A 1 89 ? 5.276 14.200 5.267 1.00 93.12 89 GLN A N 1
ATOM 680 C CA . GLN A 1 89 ? 5.645 12.849 5.702 1.00 93.12 89 GLN A CA 1
ATOM 681 C C . GLN A 1 89 ? 5.349 11.807 4.615 1.00 93.12 89 GLN A C 1
ATOM 683 O O . GLN A 1 89 ? 6.136 10.884 4.417 1.00 93.12 89 GLN A O 1
ATOM 688 N N . LEU A 1 90 ? 4.259 11.975 3.857 1.00 93.94 90 LEU A N 1
ATOM 689 C CA . LEU A 1 90 ? 3.953 11.122 2.701 1.00 93.94 90 LEU A CA 1
ATOM 690 C C . LEU A 1 90 ? 4.995 11.284 1.587 1.00 93.94 90 LEU A C 1
ATOM 692 O O . LEU A 1 90 ? 5.415 10.296 0.982 1.00 93.94 90 LEU A O 1
ATOM 696 N N . GLU A 1 91 ? 5.463 12.511 1.351 1.00 95.81 91 GLU A N 1
ATOM 697 C CA . GLU A 1 91 ? 6.500 12.819 0.362 1.00 95.81 91 GLU A CA 1
ATOM 698 C C . GLU A 1 91 ? 7.851 12.152 0.675 1.00 95.81 91 GLU A C 1
ATOM 700 O O . GLU A 1 91 ? 8.678 12.025 -0.222 1.00 95.81 91 GLU A O 1
ATOM 705 N N . ILE A 1 92 ? 8.097 11.644 1.888 1.00 95.56 92 ILE A N 1
ATOM 706 C CA . ILE A 1 92 ? 9.289 10.817 2.172 1.00 95.56 92 ILE A CA 1
ATOM 707 C C . ILE A 1 92 ? 9.233 9.495 1.387 1.00 95.56 92 ILE A C 1
ATOM 709 O O . ILE A 1 92 ? 10.258 8.941 0.996 1.00 95.56 92 ILE A O 1
ATOM 713 N N . HIS A 1 93 ? 8.028 9.007 1.100 1.00 95.31 93 HIS A N 1
ATOM 714 C CA . HIS A 1 93 ? 7.776 7.691 0.516 1.00 95.31 93 HIS A CA 1
ATOM 715 C C . HIS A 1 93 ? 7.254 7.748 -0.920 1.00 95.31 93 HIS A C 1
ATOM 717 O O . HIS A 1 93 ? 7.466 6.804 -1.686 1.00 95.31 93 HIS A O 1
ATOM 723 N N . LEU A 1 94 ? 6.604 8.853 -1.280 1.00 95.06 94 LEU A N 1
ATOM 724 C CA . LEU A 1 94 ? 5.899 9.060 -2.541 1.00 95.06 94 LEU A CA 1
ATOM 725 C C . LEU A 1 94 ? 6.409 10.308 -3.261 1.00 95.06 94 LEU A C 1
ATOM 727 O O . LEU A 1 94 ? 7.097 11.156 -2.684 1.00 95.06 94 LEU A O 1
ATOM 731 N N . ASN A 1 95 ? 6.057 10.445 -4.538 1.00 95.19 95 ASN A N 1
ATOM 732 C CA . ASN A 1 95 ? 6.117 11.757 -5.174 1.00 95.19 95 ASN A CA 1
ATOM 733 C C . ASN A 1 95 ? 4.953 12.637 -4.680 1.00 95.19 95 ASN A C 1
ATOM 735 O O . ASN A 1 95 ? 3.948 12.141 -4.168 1.00 95.19 95 ASN A O 1
ATOM 739 N N . ARG A 1 96 ? 5.085 13.953 -4.858 1.00 94.50 96 ARG A N 1
ATOM 740 C CA . ARG A 1 96 ? 4.094 14.924 -4.385 1.00 94.50 96 ARG A CA 1
ATOM 741 C C . ARG A 1 96 ? 2.687 14.668 -4.925 1.00 94.50 96 ARG A C 1
ATOM 743 O O . ARG A 1 96 ? 1.740 14.644 -4.151 1.00 94.50 96 ARG A O 1
ATOM 750 N N . LYS A 1 97 ? 2.553 14.419 -6.230 1.00 94.25 97 LYS A N 1
ATOM 751 C CA . LYS A 1 97 ? 1.253 14.197 -6.882 1.00 94.25 97 LYS A CA 1
ATOM 752 C C . LYS A 1 97 ? 0.509 13.002 -6.275 1.00 94.25 97 LYS A C 1
ATOM 754 O O . LYS A 1 97 ? -0.706 13.037 -6.116 1.00 94.25 97 LYS A O 1
ATOM 759 N N . GLU A 1 98 ? 1.231 11.944 -5.926 1.00 93.56 98 GLU A N 1
ATOM 760 C CA . GLU A 1 98 ? 0.665 10.758 -5.277 1.00 93.56 98 GLU A CA 1
ATOM 761 C C . GLU A 1 98 ? 0.324 10.988 -3.810 1.00 93.56 98 GLU A C 1
ATOM 763 O O . GLU A 1 98 ? -0.703 10.496 -3.349 1.00 93.56 98 GLU A O 1
ATOM 768 N N . ALA A 1 99 ? 1.140 11.762 -3.093 1.00 92.94 99 ALA A N 1
ATOM 769 C CA . ALA A 1 99 ? 0.820 12.186 -1.735 1.00 92.94 99 ALA A CA 1
ATOM 770 C C . ALA A 1 99 ? -0.475 13.022 -1.708 1.00 92.94 99 ALA A C 1
ATOM 772 O O . ALA A 1 99 ? -1.366 12.757 -0.903 1.00 92.94 99 ALA A O 1
ATOM 773 N N . GLU A 1 100 ? -0.629 13.967 -2.640 1.00 91.56 100 GLU A N 1
ATOM 774 C CA . GLU A 1 100 ? -1.850 14.770 -2.810 1.00 91.56 100 GLU A CA 1
ATOM 775 C C . GLU A 1 100 ? -3.065 13.901 -3.178 1.00 91.56 100 GLU A C 1
ATOM 777 O O . GLU A 1 100 ? -4.169 14.111 -2.662 1.00 91.56 100 GLU A O 1
ATOM 782 N N . LEU A 1 101 ? -2.866 12.890 -4.034 1.00 89.50 101 LEU A N 1
ATOM 783 C CA . LEU A 1 101 ? -3.912 11.945 -4.427 1.00 89.50 101 LEU A CA 1
ATOM 784 C C . LEU A 1 101 ? -4.379 11.094 -3.240 1.00 89.50 101 LEU A C 1
ATOM 786 O O . LEU A 1 101 ? -5.585 10.901 -3.077 1.00 89.50 101 LEU A O 1
ATOM 790 N N . LEU A 1 102 ? -3.452 10.618 -2.405 1.00 87.19 102 LEU A N 1
ATOM 791 C CA . LEU A 1 102 ? -3.765 9.878 -1.182 1.00 87.19 102 LEU A CA 1
ATOM 792 C C . LEU A 1 102 ? -4.621 10.739 -0.239 1.00 87.19 102 LEU A C 1
ATOM 794 O O . LEU A 1 102 ? -5.689 10.301 0.184 1.00 87.19 102 LEU A O 1
ATOM 798 N N . CYS A 1 103 ? -4.223 11.996 -0.014 1.00 86.25 103 CYS A N 1
ATOM 799 C CA . CYS A 1 103 ? -4.993 12.960 0.780 1.00 86.25 103 CYS A CA 1
ATOM 800 C C . CYS A 1 103 ? -6.405 13.201 0.239 1.00 86.25 103 CYS A C 1
ATOM 802 O O . CYS A 1 103 ? -7.373 13.210 0.997 1.00 86.25 103 CYS A O 1
ATOM 804 N N . SER A 1 104 ? -6.535 13.353 -1.078 1.00 82.94 104 SER A N 1
ATOM 805 C CA . SER A 1 104 ? -7.814 13.671 -1.719 1.00 82.94 104 SER A CA 1
ATOM 806 C C . SER A 1 104 ? -8.792 12.493 -1.749 1.00 82.94 104 SER A C 1
ATOM 808 O O . SER A 1 104 ? -10.001 12.712 -1.753 1.00 82.94 104 SER A O 1
ATOM 810 N N . ASN A 1 105 ? -8.295 11.250 -1.796 1.00 73.06 105 ASN A N 1
ATOM 811 C CA . ASN A 1 105 ? -9.151 10.060 -1.823 1.00 73.06 105 ASN A CA 1
ATOM 812 C C . ASN A 1 105 ? -9.640 9.673 -0.430 1.00 73.06 105 ASN A C 1
ATOM 814 O O . ASN A 1 105 ? -10.812 9.351 -0.289 1.00 73.06 105 ASN A O 1
ATOM 818 N N . VAL A 1 106 ? -8.800 9.765 0.606 1.00 66.94 106 VAL A N 1
ATOM 819 C CA . VAL A 1 106 ? -9.246 9.458 1.977 1.00 66.94 106 VAL A CA 1
ATOM 820 C C . VAL A 1 106 ? -10.323 10.437 2.451 1.00 66.94 106 VAL A C 1
ATOM 822 O O . VAL A 1 106 ? -11.259 10.022 3.120 1.00 66.94 106 VAL A O 1
ATOM 825 N N . GLY A 1 107 ? -10.279 11.700 2.014 1.00 55.81 107 GLY A N 1
ATOM 826 C CA . GLY A 1 107 ? -11.349 12.670 2.282 1.00 55.81 107 GLY A CA 1
ATOM 827 C C . GLY A 1 107 ? -12.698 12.373 1.606 1.00 55.81 107 GLY A C 1
ATOM 828 O O . GLY A 1 107 ? -13.661 13.074 1.884 1.00 55.81 107 GLY A O 1
ATOM 829 N N . ARG A 1 108 ? -12.780 11.378 0.709 1.00 52.12 108 ARG A N 1
ATOM 830 C CA . ARG A 1 108 ? -14.042 10.887 0.114 1.00 52.12 108 ARG A CA 1
ATOM 831 C C . ARG A 1 108 ? -14.541 9.585 0.747 1.00 52.12 108 ARG A C 1
ATOM 833 O O . ARG A 1 108 ? -15.610 9.116 0.374 1.00 52.12 108 ARG A O 1
ATOM 840 N N . LEU A 1 109 ? -13.733 8.982 1.620 1.00 50.28 109 LEU A N 1
ATOM 841 C CA . LEU A 1 109 ? -13.984 7.692 2.268 1.00 50.28 109 LEU A CA 1
ATOM 842 C C . LEU A 1 109 ? -14.421 7.840 3.735 1.00 50.28 109 LEU A C 1
ATOM 844 O O . LEU A 1 109 ? -14.869 6.861 4.329 1.00 50.28 109 LEU A O 1
ATOM 848 N N . LEU A 1 110 ? -14.270 9.042 4.302 1.00 45.34 110 LEU A N 1
ATOM 849 C CA . LEU A 1 110 ? -14.812 9.481 5.593 1.00 45.34 110 LEU A CA 1
ATOM 850 C C . LEU A 1 110 ? -16.071 10.322 5.359 1.00 45.34 110 LEU A C 1
ATOM 852 O O . LEU A 1 110 ? -16.994 10.217 6.194 1.00 45.34 110 LEU A O 1
#

Secondary structure (DSSP, 8-state):
---------SSPPSSTT-THHHHHHHHHHHHHHHHTT-B-TTS-BSS-HHHHHHHHH-S--TTTHHHHHHHHHHHB-TTS-B-PPPHHHHTTTS-HHHHHHHHHHHTTT-